Protein AF-A0AA39VHZ2-F1 (afdb_monomer_lite)

Foldseek 3Di:
DDPDPCVVVDFDWDWDQDPPQGIDIAGDDLLDLVSLLVVLVVCCVRPVADDDDDLPWFDPQKDFPPVLQVVQQVVVVHHNDDPPDPVVVGIGHDPVSVVVRCSTRPVSVVSNCVSRVVRD

Organism: Acer saccharum (NCBI:txid4024)

Secondary structure (DSSP, 8-state):
-----GGGTS--EEEEEETTTEEEEEE--TT-HHHHHHHHHHHHHHTSS-S---------SSEE-HHHHHHHHHHHTSS--STT--HHHHEE--HHHHHHHIIIIIIIHHHHHHHHGGG-

Sequence (120 aa):
MEEASTFLETKRYAVVTGANKGSGLKYLDVTNPASVVSLADFIKTQFGKLDILVNNAGIGGSILDSDAFARASEAAGGWPVGEHVNWNELVTQTFEMAEGCLKTNYYGAKGMIEALIPLL

pLDDT: mean 89.08, std 14.24, range [33.44, 98.5]

Structure (mmCIF, N/CA/C/O backbone):
data_AF-A0AA39VHZ2-F1
#
_entry.id   AF-A0AA39VHZ2-F1
#
loop_
_atom_site.group_PDB
_atom_site.id
_atom_site.type_symbol
_atom_site.label_atom_id
_atom_site.label_alt_id
_atom_site.label_comp_id
_atom_site.label_asym_id
_atom_site.label_entity_id
_atom_site.label_seq_id
_atom_site.pdbx_PDB_ins_code
_atom_site.Cartn_x
_atom_site.Cartn_y
_atom_site.Cartn_z
_atom_site.occupancy
_atom_site.B_iso_or_equiv
_atom_site.auth_seq_id
_atom_site.auth_comp_id
_atom_site.auth_asym_id
_atom_site.auth_atom_id
_atom_site.pdbx_P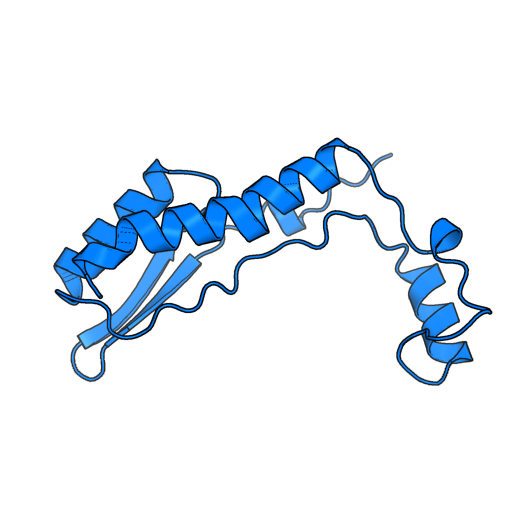DB_model_num
ATOM 1 N N . MET A 1 1 ? 21.860 12.586 -15.493 1.00 33.44 1 MET A N 1
ATOM 2 C CA . MET A 1 1 ? 21.121 13.374 -14.490 1.00 33.44 1 MET A CA 1
ATOM 3 C C . MET A 1 1 ? 19.848 12.592 -14.255 1.00 33.44 1 MET A C 1
ATOM 5 O O . MET A 1 1 ? 19.021 12.531 -15.147 1.00 33.44 1 MET A O 1
ATOM 9 N N . GLU A 1 2 ? 19.823 11.816 -13.177 1.00 44.94 2 GLU A N 1
ATOM 10 C CA . GLU A 1 2 ? 18.723 10.918 -12.825 1.00 44.94 2 GLU A CA 1
ATOM 11 C C . GLU A 1 2 ? 17.605 11.798 -12.259 1.00 44.94 2 GLU A C 1
ATOM 13 O O . GLU A 1 2 ? 17.743 12.343 -11.164 1.00 44.94 2 GLU A O 1
ATOM 18 N N . GLU A 1 3 ? 16.561 12.062 -13.047 1.00 42.59 3 GLU A N 1
ATOM 19 C CA . GLU A 1 3 ? 15.373 12.720 -12.508 1.00 42.59 3 GLU A CA 1
ATOM 20 C C . GLU A 1 3 ? 14.726 11.753 -11.519 1.00 42.59 3 GLU A C 1
ATOM 22 O O . GLU A 1 3 ? 14.098 10.762 -11.895 1.00 42.59 3 GLU A O 1
ATOM 27 N N . ALA A 1 4 ? 14.928 12.024 -10.230 1.00 43.94 4 ALA A N 1
ATOM 28 C CA . ALA A 1 4 ? 14.194 11.361 -9.173 1.00 43.94 4 ALA A CA 1
ATOM 29 C C . ALA A 1 4 ? 12.696 11.551 -9.444 1.00 43.94 4 ALA A C 1
ATOM 31 O O . ALA A 1 4 ? 12.202 12.675 -9.539 1.00 43.94 4 ALA A O 1
ATOM 32 N N . SER A 1 5 ? 11.976 10.441 -9.595 1.00 44.97 5 SER A N 1
ATOM 33 C CA . SER A 1 5 ? 10.536 10.460 -9.814 1.00 44.97 5 SER A CA 1
ATOM 34 C C . SER A 1 5 ? 9.840 11.161 -8.641 1.00 44.97 5 SER A C 1
ATOM 36 O O . SER A 1 5 ? 9.744 10.621 -7.537 1.00 44.97 5 SER A O 1
ATOM 38 N N . THR A 1 6 ? 9.291 12.349 -8.893 1.00 46.75 6 THR A N 1
ATOM 39 C CA . THR A 1 6 ? 8.465 13.116 -7.940 1.00 46.75 6 THR A CA 1
ATOM 40 C C . THR A 1 6 ? 7.167 12.386 -7.560 1.00 46.75 6 THR A C 1
ATOM 42 O O . THR A 1 6 ? 6.465 12.778 -6.626 1.00 46.75 6 THR A O 1
ATOM 45 N N . PHE A 1 7 ? 6.866 11.253 -8.208 1.00 47.47 7 PHE A N 1
ATOM 46 C CA . PHE A 1 7 ? 5.769 10.355 -7.841 1.00 47.47 7 PHE A CA 1
ATOM 47 C C . PHE A 1 7 ? 5.901 9.794 -6.412 1.00 47.47 7 PHE A C 1
ATOM 49 O O . PHE A 1 7 ? 4.894 9.451 -5.786 1.00 47.47 7 PHE A O 1
ATOM 56 N N . LEU A 1 8 ? 7.123 9.716 -5.870 1.00 43.94 8 LEU A N 1
ATOM 57 C CA . LEU A 1 8 ? 7.372 9.286 -4.488 1.00 43.94 8 LEU A CA 1
ATOM 58 C C . LEU A 1 8 ? 7.233 10.417 -3.453 1.00 43.94 8 LEU A C 1
ATOM 60 O O . LEU A 1 8 ? 7.037 10.123 -2.277 1.00 43.94 8 LEU A O 1
ATOM 64 N N . GLU A 1 9 ? 7.257 11.689 -3.864 1.00 51.94 9 GLU A N 1
ATOM 65 C CA . GLU A 1 9 ? 7.086 12.843 -2.958 1.00 51.94 9 GLU A CA 1
ATOM 66 C C . GLU A 1 9 ? 5.613 13.149 -2.643 1.00 51.94 9 GLU A C 1
ATOM 68 O O . GLU A 1 9 ? 5.292 13.948 -1.758 1.00 51.94 9 GLU A O 1
ATOM 73 N N . THR A 1 10 ? 4.686 12.504 -3.350 1.00 59.84 10 THR A N 1
ATOM 74 C CA . THR A 1 10 ? 3.255 12.750 -3.182 1.00 59.84 10 THR A CA 1
ATOM 75 C C . THR A 1 10 ? 2.741 12.023 -1.939 1.00 59.84 10 THR A C 1
ATOM 77 O O . THR A 1 10 ? 2.708 10.793 -1.885 1.00 59.84 10 THR A O 1
ATOM 80 N N . LYS A 1 11 ? 2.298 12.782 -0.928 1.00 75.31 11 LYS A N 1
ATOM 81 C CA . LYS A 1 11 ? 1.648 12.226 0.270 1.00 75.31 11 LYS A CA 1
ATOM 82 C C . LYS A 1 11 ? 0.425 11.401 -0.137 1.00 75.31 11 LYS A C 1
ATOM 84 O O . LYS A 1 11 ? -0.519 11.935 -0.717 1.00 75.31 11 LYS A O 1
ATOM 89 N N . ARG A 1 12 ? 0.429 10.108 0.194 1.00 85.81 12 ARG A N 1
ATOM 90 C CA . ARG A 1 12 ? -0.701 9.201 -0.046 1.00 85.81 12 ARG A CA 1
ATOM 91 C C . ARG A 1 12 ? -1.630 9.189 1.166 1.00 85.81 12 ARG A C 1
ATOM 93 O O . ARG A 1 12 ? -1.189 9.287 2.312 1.00 85.81 12 ARG A O 1
ATOM 100 N N . TYR A 1 13 ? -2.928 9.103 0.900 1.00 91.81 13 TYR A N 1
ATOM 101 C CA . TYR A 1 13 ? -3.970 9.140 1.921 1.00 91.81 13 TYR A CA 1
ATOM 102 C C . TYR A 1 13 ? -4.858 7.906 1.808 1.00 91.81 13 TYR A C 1
ATOM 104 O O . TYR A 1 13 ? -5.244 7.503 0.712 1.00 91.81 13 TYR A O 1
ATOM 112 N N . ALA A 1 14 ? -5.227 7.345 2.953 1.00 94.50 14 ALA A N 1
ATOM 113 C CA . ALA A 1 14 ? -6.370 6.463 3.066 1.00 94.50 14 ALA A CA 1
ATOM 114 C C . ALA A 1 14 ? -7.658 7.290 3.011 1.00 94.50 14 ALA A C 1
ATOM 116 O O . ALA A 1 14 ? -7.793 8.301 3.710 1.00 94.50 14 ALA A O 1
ATOM 117 N N . VAL A 1 15 ? -8.608 6.818 2.208 1.00 95.88 15 VAL A N 1
ATOM 118 C CA . VAL A 1 15 ? -9.989 7.295 2.204 1.00 95.88 15 VAL A CA 1
ATOM 119 C C . VAL A 1 15 ? -10.809 6.320 3.034 1.00 95.88 15 VAL A C 1
ATOM 121 O O . VAL A 1 15 ? -10.848 5.129 2.734 1.00 95.88 15 VAL A O 1
ATOM 124 N N . VAL A 1 16 ? -11.463 6.820 4.077 1.00 95.56 16 VAL A N 1
ATOM 125 C CA . VAL A 1 16 ? -12.351 6.026 4.930 1.00 95.56 16 VAL A CA 1
ATOM 126 C C . VAL A 1 16 ? -13.750 6.597 4.805 1.00 95.56 16 VAL A C 1
ATOM 1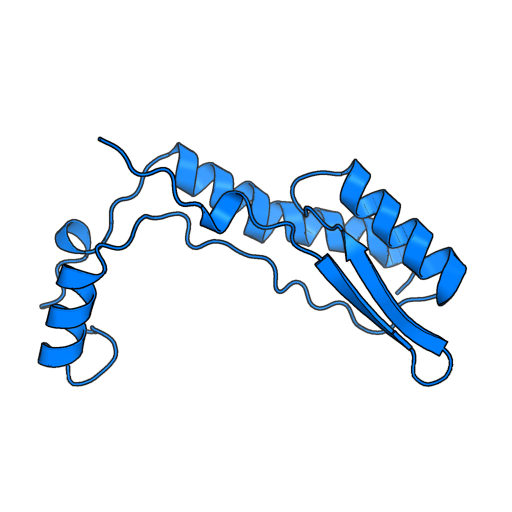28 O O . VAL A 1 16 ? -13.937 7.804 4.924 1.00 95.56 16 VAL A O 1
ATOM 131 N N . THR A 1 17 ? -14.740 5.749 4.556 1.00 94.62 17 THR A N 1
ATOM 132 C CA . THR A 1 17 ? -16.139 6.173 4.446 1.00 94.62 17 THR A CA 1
ATOM 133 C C . THR A 1 17 ? -17.000 5.344 5.385 1.00 94.62 17 THR A C 1
ATOM 135 O O . THR A 1 17 ? -16.715 4.174 5.630 1.00 94.62 17 THR A O 1
ATOM 138 N N . GLY A 1 18 ? -18.043 5.958 5.934 1.00 91.31 18 GLY A N 1
ATOM 139 C CA . GLY A 1 18 ? -19.044 5.287 6.748 1.00 91.31 18 GLY A CA 1
ATOM 140 C C . GLY A 1 18 ? -20.432 5.774 6.366 1.00 91.31 18 GLY A C 1
ATOM 141 O O . GLY A 1 18 ? -20.673 6.980 6.353 1.00 91.31 18 GLY A O 1
ATOM 142 N N . ALA A 1 19 ? -21.351 4.841 6.101 1.00 81.69 19 ALA A N 1
ATOM 143 C CA . ALA A 1 19 ? -22.687 5.115 5.558 1.00 81.69 19 ALA A CA 1
ATOM 144 C C . ALA A 1 19 ? -23.418 6.286 6.246 1.00 81.69 19 ALA A C 1
ATOM 146 O O . ALA A 1 19 ? -23.979 7.140 5.571 1.00 81.69 19 ALA A O 1
ATOM 147 N N . ASN A 1 20 ? -23.333 6.368 7.580 1.00 84.69 20 ASN A N 1
ATOM 148 C CA . ASN A 1 20 ? -23.971 7.418 8.389 1.00 84.69 20 ASN A CA 1
ATOM 149 C C . ASN A 1 20 ? -22.969 8.294 9.162 1.00 84.69 20 ASN A C 1
ATOM 151 O O . ASN A 1 20 ? -23.359 9.049 10.048 1.00 84.69 20 ASN A O 1
ATOM 155 N N . LYS A 1 21 ? -21.669 8.157 8.875 1.00 87.38 21 LYS A N 1
ATOM 156 C CA . LYS A 1 21 ? -20.579 8.868 9.569 1.00 87.38 21 LYS A CA 1
ATOM 157 C C . LYS A 1 21 ? -19.744 9.749 8.633 1.00 87.38 21 LYS A C 1
ATOM 159 O O . LYS A 1 21 ? -18.772 10.354 9.071 1.00 87.38 21 LYS A O 1
ATOM 164 N N . GLY A 1 22 ? -20.133 9.840 7.360 1.00 91.19 22 GLY A N 1
ATOM 165 C CA . GLY A 1 22 ? -19.438 10.637 6.355 1.00 91.19 22 GLY A CA 1
ATOM 166 C C . GLY A 1 22 ? -18.118 10.007 5.912 1.00 91.19 22 GLY A C 1
ATOM 167 O O . GLY A 1 22 ? -17.938 8.790 5.968 1.00 91.19 22 GLY A O 1
ATOM 168 N N . SER A 1 23 ? -17.197 10.844 5.442 1.00 92.31 23 SER A N 1
ATOM 169 C CA . SER A 1 23 ? -15.884 10.438 4.936 1.00 92.31 23 SER A CA 1
ATOM 170 C C . SER A 1 23 ? -14.749 11.090 5.720 1.00 92.31 23 SER A C 1
ATOM 172 O O . SER A 1 23 ? -14.873 12.227 6.170 1.00 92.31 23 SER A O 1
ATOM 174 N N . GLY A 1 24 ? -13.616 10.402 5.812 1.00 93.00 24 GLY A N 1
ATOM 175 C CA . GLY A 1 24 ? -12.385 10.887 6.417 1.00 93.00 24 GLY A CA 1
ATOM 176 C C . GLY A 1 24 ? -11.167 10.608 5.540 1.00 93.00 24 GLY A C 1
ATOM 177 O O . GLY A 1 24 ? -11.108 9.592 4.847 1.00 93.00 24 GLY A O 1
ATOM 178 N N . LEU A 1 25 ? -10.187 11.511 5.594 1.00 94.38 25 LEU A N 1
ATOM 179 C CA . LEU A 1 25 ? -8.885 11.359 4.947 1.00 94.38 25 LEU A CA 1
ATOM 180 C C . LEU A 1 25 ? -7.799 11.249 6.013 1.00 94.38 25 LEU A C 1
ATOM 182 O O . LEU A 1 25 ? -7.734 12.068 6.931 1.00 94.38 25 LEU A O 1
ATOM 186 N N . LYS A 1 26 ? -6.919 10.260 5.873 1.00 94.75 26 LYS A N 1
ATOM 187 C CA . LYS A 1 26 ? -5.807 10.033 6.799 1.00 94.75 26 LYS A CA 1
ATOM 188 C C . LYS A 1 26 ? -4.544 9.745 6.008 1.00 94.75 26 LYS A C 1
ATOM 190 O O . LYS A 1 26 ? -4.570 8.900 5.124 1.00 94.75 26 LYS A O 1
ATOM 195 N N . TYR A 1 27 ? -3.448 10.441 6.309 1.00 93.69 27 TYR A N 1
ATOM 196 C CA . TYR A 1 27 ? -2.151 10.110 5.715 1.00 93.69 27 TYR A CA 1
ATOM 197 C C . TYR A 1 27 ? -1.828 8.636 5.970 1.00 93.69 27 TYR A C 1
ATOM 199 O O . TYR A 1 27 ? -1.966 8.168 7.104 1.00 93.69 27 TYR A O 1
ATOM 207 N N . LEU A 1 28 ? -1.415 7.930 4.921 1.00 96.19 28 LEU A N 1
ATOM 208 C CA . LEU A 1 28 ? -1.064 6.525 5.002 1.00 96.19 28 LEU A CA 1
ATOM 209 C C . LEU A 1 28 ? 0.164 6.234 4.145 1.00 96.19 28 LEU A C 1
ATOM 211 O O . LEU A 1 28 ? 0.125 6.331 2.919 1.00 96.19 28 LEU A O 1
ATOM 215 N N . ASP A 1 29 ? 1.210 5.776 4.816 1.00 96.25 29 ASP A N 1
ATOM 216 C CA . ASP A 1 29 ? 2.319 5.050 4.217 1.00 96.25 29 ASP A CA 1
ATOM 217 C C . ASP A 1 29 ? 2.264 3.596 4.694 1.00 96.25 29 ASP A C 1
ATOM 219 O O . ASP A 1 29 ? 2.504 3.306 5.866 1.00 96.25 29 ASP A O 1
ATOM 223 N N . VAL A 1 30 ? 1.931 2.679 3.783 1.00 97.00 30 VAL A N 1
ATOM 224 C CA . VAL A 1 30 ? 1.804 1.243 4.089 1.00 97.00 30 VAL A CA 1
ATOM 225 C C . VAL A 1 30 ? 3.141 0.589 4.441 1.00 97.00 30 VAL A C 1
ATOM 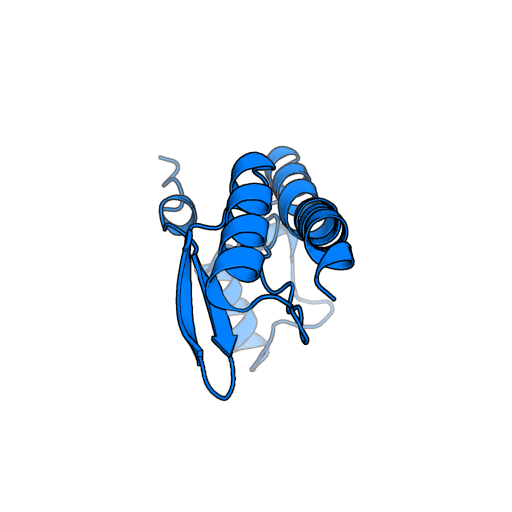227 O O . VAL A 1 30 ? 3.151 -0.483 5.036 1.00 97.00 30 VAL A O 1
ATOM 230 N N . THR A 1 31 ? 4.268 1.226 4.112 1.00 96.31 31 THR A N 1
ATOM 231 C CA . THR A 1 31 ? 5.608 0.743 4.471 1.00 96.31 31 THR A CA 1
ATOM 232 C C . THR A 1 31 ? 6.044 1.201 5.863 1.00 96.31 31 THR A C 1
ATOM 234 O O . THR A 1 31 ? 7.030 0.696 6.397 1.00 96.31 31 THR A O 1
ATOM 237 N N . ASN A 1 32 ? 5.294 2.121 6.482 1.00 96.88 32 ASN A N 1
ATOM 238 C CA . ASN A 1 32 ? 5.573 2.656 7.806 1.00 96.88 32 ASN A CA 1
ATOM 239 C C . ASN A 1 32 ? 4.558 2.126 8.841 1.00 96.88 32 ASN A C 1
ATOM 241 O O . ASN A 1 32 ? 3.418 2.604 8.884 1.00 96.88 32 ASN A O 1
ATOM 245 N N . PRO A 1 33 ? 4.964 1.218 9.751 1.00 96.88 33 PRO A N 1
ATOM 246 C CA . PRO A 1 33 ? 4.065 0.646 10.754 1.00 96.88 33 PRO A CA 1
ATOM 247 C C . PRO A 1 33 ? 3.353 1.687 11.628 1.00 96.88 33 PRO A C 1
ATOM 249 O O . PRO A 1 33 ? 2.176 1.525 11.942 1.00 96.88 33 PRO A O 1
ATOM 252 N N . ALA A 1 34 ? 4.022 2.791 11.982 1.00 97.12 34 ALA A N 1
ATOM 253 C CA . ALA A 1 34 ? 3.410 3.845 12.792 1.00 97.12 34 ALA A CA 1
ATOM 254 C C . ALA A 1 34 ? 2.283 4.566 12.035 1.00 97.12 34 ALA A C 1
ATOM 256 O O . ALA A 1 34 ? 1.270 4.943 12.629 1.00 97.12 34 ALA A O 1
ATOM 257 N N . SER A 1 35 ? 2.425 4.721 10.714 1.00 97.06 35 SER A N 1
ATOM 258 C CA . SER A 1 35 ? 1.368 5.284 9.872 1.00 97.06 35 SER A CA 1
ATOM 259 C C . SER A 1 35 ? 0.141 4.371 9.821 1.00 97.06 35 SER A C 1
ATOM 261 O O . SER A 1 35 ? -0.981 4.871 9.891 1.00 97.06 35 SER A O 1
ATOM 263 N N . VAL A 1 36 ? 0.349 3.054 9.730 1.00 98.06 36 VAL A N 1
ATOM 264 C CA . VAL A 1 36 ? -0.722 2.045 9.709 1.00 98.06 36 VAL A CA 1
ATOM 265 C C . VAL A 1 36 ? -1.475 2.011 11.042 1.00 98.06 36 VAL A C 1
ATOM 267 O O . VAL A 1 36 ? -2.703 2.079 11.057 1.00 98.06 36 VAL A O 1
ATOM 270 N N . VAL A 1 37 ? -0.760 2.001 12.173 1.00 98.00 37 VAL A N 1
ATOM 271 C CA . VAL A 1 37 ? -1.377 2.071 13.512 1.00 98.00 37 VAL A CA 1
ATOM 272 C C . VAL A 1 37 ? -2.201 3.350 13.666 1.00 98.00 37 VAL A C 1
ATOM 274 O O . VAL A 1 37 ? -3.350 3.306 14.099 1.00 98.00 37 VAL A O 1
ATOM 277 N N . SER A 1 38 ? -1.666 4.488 13.214 1.00 98.00 38 SER A N 1
ATOM 278 C CA . SER A 1 38 ? -2.388 5.761 13.273 1.00 98.00 38 SER A CA 1
ATOM 279 C C . SER A 1 38 ? -3.681 5.762 12.444 1.00 98.00 38 SER A C 1
ATOM 281 O O . SER A 1 38 ? -4.624 6.486 12.775 1.00 98.00 38 SER A O 1
ATOM 283 N N . LEU A 1 39 ? -3.746 4.977 11.363 1.00 97.88 39 LEU A N 1
ATOM 284 C CA . LEU A 1 39 ? -4.981 4.761 10.610 1.00 97.88 39 LEU A CA 1
ATOM 285 C C . LEU A 1 39 ? -5.973 3.885 11.384 1.00 97.88 39 LEU A C 1
ATOM 287 O O . LEU A 1 39 ? -7.151 4.232 11.437 1.00 97.88 39 LEU A O 1
ATOM 291 N N . ALA A 1 40 ? -5.520 2.791 11.999 1.00 98.06 40 ALA A N 1
ATOM 292 C CA . ALA A 1 40 ? -6.378 1.931 12.813 1.00 98.06 40 ALA A CA 1
ATOM 293 C C . ALA A 1 40 ? -7.027 2.719 13.966 1.00 98.06 40 ALA A C 1
ATOM 295 O O . ALA A 1 40 ? -8.245 2.661 14.149 1.00 98.06 40 ALA A O 1
ATOM 296 N N . ASP A 1 41 ? -6.249 3.546 14.669 1.00 98.31 41 ASP A N 1
ATOM 297 C CA . ASP A 1 41 ? -6.755 4.427 15.728 1.00 98.31 41 ASP A CA 1
ATOM 298 C C . ASP A 1 41 ? -7.775 5.441 15.200 1.00 98.31 41 ASP A C 1
ATOM 300 O O . ASP A 1 41 ? -8.808 5.689 15.832 1.00 98.31 41 ASP A O 1
ATOM 304 N N . PHE A 1 42 ? -7.517 6.010 14.019 1.00 97.75 42 PHE A N 1
ATOM 305 C CA . PHE A 1 42 ? -8.448 6.920 13.358 1.00 97.75 42 PHE A CA 1
ATOM 306 C C . PHE A 1 42 ? -9.780 6.228 13.038 1.00 97.75 42 PHE A C 1
ATOM 308 O O . PHE A 1 42 ? -10.840 6.757 13.379 1.00 97.75 42 PHE A O 1
ATOM 315 N N . ILE A 1 43 ? -9.737 5.029 12.449 1.00 97.56 43 ILE A N 1
ATOM 316 C CA . ILE A 1 43 ? -10.933 4.247 12.114 1.00 97.56 43 ILE A CA 1
ATOM 317 C C . ILE A 1 43 ? -11.707 3.884 13.381 1.00 97.56 43 ILE A C 1
ATOM 319 O O . ILE A 1 43 ? -12.911 4.129 13.461 1.00 97.56 43 ILE A O 1
ATOM 323 N N . LYS A 1 44 ? -11.019 3.366 14.401 1.00 97.25 44 LYS A N 1
ATOM 324 C CA . LYS A 1 44 ? -11.619 3.004 15.688 1.00 97.25 44 LYS A CA 1
ATOM 325 C C . LYS A 1 44 ? -12.301 4.196 16.358 1.00 97.25 44 LYS A C 1
ATOM 327 O O . LYS A 1 44 ? -13.416 4.064 16.849 1.00 97.25 44 LYS A O 1
ATOM 332 N N . THR A 1 45 ? -11.661 5.362 16.351 1.00 96.62 45 THR A N 1
ATOM 333 C CA . THR A 1 45 ? -12.189 6.559 17.022 1.00 96.62 45 THR A CA 1
ATOM 334 C C . THR A 1 45 ? -13.386 7.150 16.282 1.00 96.62 45 THR A C 1
ATOM 336 O O . THR A 1 45 ? -14.390 7.488 16.901 1.00 96.62 45 THR A O 1
ATOM 339 N N . GLN A 1 46 ? -13.297 7.282 14.957 1.00 95.62 46 GLN A N 1
ATOM 340 C CA . GLN A 1 46 ? -14.330 7.959 14.167 1.00 95.62 46 GLN A CA 1
ATOM 341 C C . GLN A 1 46 ? -15.478 7.010 13.805 1.00 95.62 46 GLN A C 1
ATOM 343 O O . GLN A 1 46 ? -16.660 7.315 13.990 1.00 95.62 46 GLN A O 1
ATOM 348 N N . PHE A 1 47 ? -15.147 5.811 13.329 1.00 96.06 47 PHE A N 1
ATOM 349 C CA . PHE A 1 47 ? -16.102 4.874 12.743 1.00 96.06 47 PHE A CA 1
ATOM 350 C C . PHE A 1 47 ? -16.451 3.719 13.684 1.00 96.06 4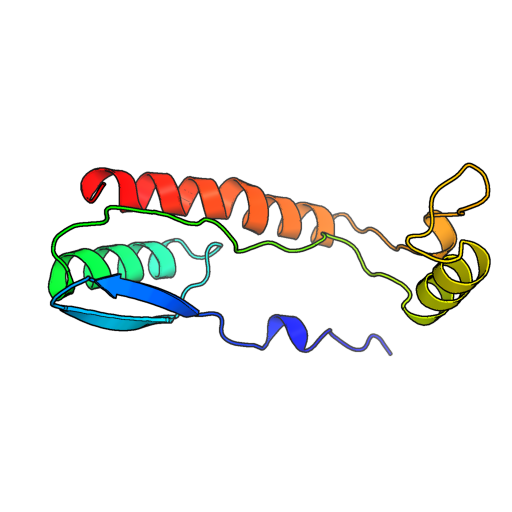7 PHE A C 1
ATOM 352 O O . PHE A 1 47 ? -17.615 3.316 13.716 1.00 96.06 47 PHE A O 1
ATOM 359 N N . GLY A 1 48 ? -15.523 3.284 14.539 1.00 95.75 48 GLY A N 1
ATOM 360 C C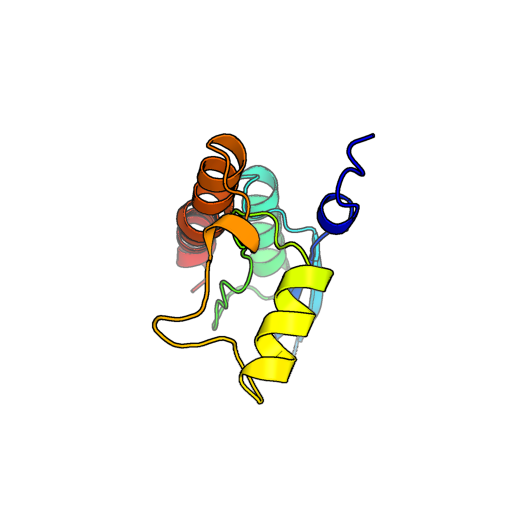A . GLY A 1 48 ? -15.735 2.242 15.555 1.00 95.75 48 GLY A CA 1
ATOM 361 C C . GLY A 1 48 ? -15.483 0.820 15.055 1.00 95.75 48 GLY A C 1
ATOM 362 O O . GLY A 1 48 ? -15.184 -0.055 15.860 1.00 95.75 48 GLY A O 1
ATOM 363 N N . LYS A 1 49 ? -15.562 0.611 13.741 1.00 96.12 49 LYS A N 1
ATOM 364 C CA . LYS A 1 49 ? -15.261 -0.641 13.045 1.00 96.12 49 LYS A CA 1
ATOM 365 C C . LYS A 1 49 ? -14.861 -0.361 11.594 1.00 96.12 49 LYS A C 1
ATOM 367 O O . LYS A 1 49 ? -14.959 0.782 11.138 1.00 96.12 49 LYS A O 1
ATOM 372 N N . LEU A 1 50 ? -14.467 -1.405 10.882 1.00 97.44 50 LEU A N 1
ATOM 373 C CA . LEU A 1 50 ? -14.202 -1.436 9.454 1.00 97.44 50 LEU A CA 1
ATOM 374 C C . LEU A 1 50 ? -15.015 -2.582 8.843 1.00 97.44 50 LEU A C 1
ATOM 376 O O . LEU A 1 50 ? -15.021 -3.668 9.387 1.00 97.44 50 LEU A O 1
ATOM 380 N N . ASP A 1 51 ? -15.700 -2.361 7.726 1.00 97.50 51 ASP A N 1
ATOM 381 C CA . ASP A 1 51 ? -16.446 -3.438 7.046 1.00 97.50 51 ASP A CA 1
ATOM 382 C C . ASP A 1 51 ? -15.721 -3.944 5.793 1.00 97.50 51 ASP A C 1
ATOM 384 O O . ASP A 1 51 ? -15.828 -5.106 5.412 1.00 97.50 51 ASP A O 1
ATOM 388 N N . ILE A 1 52 ? -14.994 -3.050 5.118 1.00 97.44 52 ILE A N 1
ATOM 389 C CA . ILE A 1 52 ? -14.335 -3.318 3.842 1.00 97.44 52 ILE A CA 1
ATOM 390 C C . ILE A 1 52 ? -12.933 -2.722 3.898 1.00 97.44 52 ILE A C 1
ATOM 392 O O . ILE A 1 52 ? -12.766 -1.529 4.151 1.00 97.44 52 ILE A O 1
ATOM 396 N N . LEU A 1 53 ? -11.931 -3.545 3.597 1.00 97.75 53 LEU A N 1
ATOM 397 C CA . LEU A 1 53 ? -10.554 -3.118 3.379 1.00 97.75 53 LEU A CA 1
ATOM 398 C C . LEU A 1 53 ? -10.189 -3.323 1.908 1.00 97.75 53 LEU A C 1
ATOM 400 O O . LEU A 1 53 ? -10.255 -4.439 1.398 1.00 97.75 53 LEU A O 1
ATOM 404 N N . VAL A 1 54 ? -9.751 -2.255 1.242 1.00 97.94 54 VAL A N 1
ATOM 405 C CA . VAL A 1 54 ? -9.221 -2.315 -0.125 1.00 97.94 54 VAL A CA 1
ATOM 406 C C . VAL A 1 54 ? -7.734 -1.966 -0.101 1.00 97.94 54 VAL A C 1
ATOM 408 O O . VAL A 1 54 ? -7.357 -0.801 0.010 1.00 97.94 54 VAL A O 1
ATOM 411 N N . ASN A 1 55 ? -6.873 -2.979 -0.222 1.00 97.31 55 ASN A N 1
ATOM 412 C CA . ASN A 1 55 ? -5.419 -2.808 -0.304 1.00 97.31 55 ASN A CA 1
ATOM 413 C C . ASN A 1 55 ? -4.992 -2.420 -1.732 1.00 97.31 55 ASN A C 1
ATOM 415 O O . ASN A 1 55 ? -4.433 -3.228 -2.462 1.00 97.31 55 ASN A O 1
ATOM 419 N N . ASN A 1 56 ? -5.293 -1.185 -2.142 1.00 96.38 56 ASN A N 1
ATOM 420 C CA . ASN A 1 56 ? -4.979 -0.681 -3.489 1.00 96.38 56 ASN A CA 1
ATOM 421 C C . ASN A 1 56 ? -3.546 -0.128 -3.633 1.00 96.38 56 ASN A C 1
ATOM 423 O O . ASN A 1 56 ? -3.083 0.102 -4.746 1.00 96.38 56 ASN A O 1
ATOM 427 N N . ALA A 1 57 ? -2.848 0.156 -2.528 1.00 95.56 57 ALA A N 1
ATOM 428 C CA . ALA A 1 57 ? -1.515 0.752 -2.589 1.00 95.56 57 ALA A CA 1
ATOM 429 C C . ALA A 1 57 ? -0.501 -0.230 -3.198 1.00 95.56 57 ALA A C 1
ATOM 431 O O . ALA A 1 57 ? -0.304 -1.323 -2.673 1.00 95.56 57 ALA A O 1
ATOM 432 N N . GLY A 1 58 ? 0.172 0.184 -4.273 1.00 95.00 58 GLY A N 1
ATOM 433 C CA . GLY A 1 58 ? 1.205 -0.617 -4.914 1.00 95.00 58 GLY A CA 1
ATOM 434 C C . GLY A 1 58 ? 2.082 0.187 -5.868 1.00 95.00 58 GLY A C 1
ATOM 435 O O . GLY A 1 58 ? 1.702 1.267 -6.325 1.00 95.00 58 GLY A O 1
ATOM 436 N N . ILE A 1 59 ? 3.269 -0.345 -6.148 1.00 93.44 59 ILE A N 1
ATOM 437 C CA . ILE A 1 59 ? 4.231 0.186 -7.118 1.00 93.44 59 ILE A CA 1
ATOM 438 C C . ILE A 1 59 ? 4.698 -0.922 -8.070 1.00 93.44 59 ILE A C 1
ATOM 440 O O . ILE A 1 59 ? 4.678 -2.098 -7.715 1.00 93.44 59 ILE A O 1
ATOM 444 N N . GLY A 1 60 ? 5.131 -0.553 -9.279 1.00 91.00 60 GLY A N 1
ATOM 445 C CA . GLY A 1 60 ? 5.535 -1.515 -10.316 1.00 91.00 60 GLY A CA 1
ATOM 446 C C . GLY A 1 60 ? 6.908 -2.166 -10.108 1.00 91.00 60 GLY A C 1
ATOM 447 O O . GLY A 1 60 ? 7.207 -3.162 -10.758 1.00 91.00 60 GLY A O 1
ATOM 448 N N . GLY A 1 61 ? 7.755 -1.621 -9.225 1.00 93.31 61 GLY A N 1
ATOM 449 C CA . GLY A 1 61 ? 9.097 -2.164 -8.964 1.00 93.31 61 GLY A CA 1
ATOM 450 C C . GLY A 1 61 ? 10.057 -2.092 -10.154 1.00 93.31 61 GLY A C 1
ATOM 451 O O . GLY A 1 61 ? 10.996 -2.878 -10.232 1.00 93.31 61 GLY A O 1
ATOM 452 N N . SER A 1 62 ? 9.805 -1.183 -11.091 1.00 91.69 62 SER A N 1
ATOM 453 C CA . SER A 1 62 ? 10.603 -0.987 -12.296 1.00 91.69 62 SER A CA 1
ATOM 454 C C . SER A 1 62 ? 10.430 0.433 -12.835 1.00 91.69 62 SER A C 1
ATOM 456 O O . SER A 1 62 ? 9.452 1.107 -12.498 1.00 91.69 62 SER A O 1
ATOM 458 N N . ILE A 1 63 ? 11.376 0.881 -13.661 1.00 89.94 63 ILE A N 1
ATOM 459 C CA . ILE A 1 63 ? 11.252 2.107 -14.455 1.00 89.94 63 ILE A CA 1
ATOM 460 C C . ILE A 1 63 ? 10.836 1.709 -15.863 1.00 89.94 63 ILE A C 1
ATOM 462 O O . ILE A 1 63 ? 11.516 0.914 -16.508 1.00 89.94 63 ILE A O 1
ATOM 466 N N . LEU A 1 64 ? 9.734 2.285 -16.329 1.00 90.50 64 LEU A N 1
ATOM 467 C CA . LEU A 1 64 ? 9.276 2.162 -17.704 1.00 90.50 64 LEU A CA 1
ATOM 468 C C . LEU A 1 64 ? 9.869 3.303 -18.535 1.00 90.50 64 LEU A C 1
ATOM 470 O O . LEU A 1 64 ? 9.711 4.469 -18.170 1.00 90.50 64 LEU A O 1
ATOM 474 N N . ASP A 1 65 ? 10.503 2.979 -19.657 1.00 92.00 65 ASP A N 1
ATOM 475 C CA . ASP A 1 65 ? 10.784 3.964 -20.697 1.00 92.00 65 ASP A CA 1
ATOM 476 C C . ASP A 1 65 ? 9.468 4.290 -21.413 1.00 92.00 65 ASP A C 1
ATOM 478 O O . ASP A 1 65 ? 8.959 3.511 -22.223 1.00 92.00 65 ASP A O 1
ATOM 482 N N . SER A 1 66 ? 8.884 5.436 -21.061 1.00 90.38 66 SER A N 1
ATOM 483 C CA . SER A 1 66 ? 7.581 5.873 -21.566 1.00 90.38 66 SER A CA 1
ATOM 484 C C . SER A 1 66 ? 7.550 6.008 -23.088 1.00 90.38 66 SER A C 1
ATOM 486 O O . SER A 1 66 ? 6.546 5.654 -23.706 1.00 90.38 66 SER A O 1
ATOM 488 N N . ASP A 1 67 ? 8.636 6.481 -23.702 1.00 91.06 67 ASP A N 1
ATOM 489 C CA . ASP A 1 67 ? 8.695 6.721 -25.144 1.00 91.06 67 ASP A CA 1
ATOM 490 C C . ASP A 1 67 ? 8.827 5.401 -25.906 1.00 91.06 67 ASP A C 1
ATOM 492 O O . ASP A 1 67 ? 8.164 5.184 -26.924 1.00 91.06 67 ASP A O 1
ATOM 496 N N . ALA A 1 68 ? 9.675 4.494 -25.414 1.00 90.50 68 ALA A N 1
ATOM 497 C CA . ALA A 1 68 ? 9.808 3.159 -25.977 1.00 90.50 68 ALA A CA 1
ATOM 498 C C . ALA A 1 68 ? 8.508 2.361 -25.814 1.00 90.50 68 ALA A C 1
ATOM 500 O O . ALA A 1 68 ? 8.057 1.713 -26.763 1.00 90.50 68 ALA A O 1
ATOM 501 N N . PHE A 1 69 ? 7.854 2.475 -24.657 1.00 90.75 69 PHE A N 1
ATOM 502 C CA . PHE A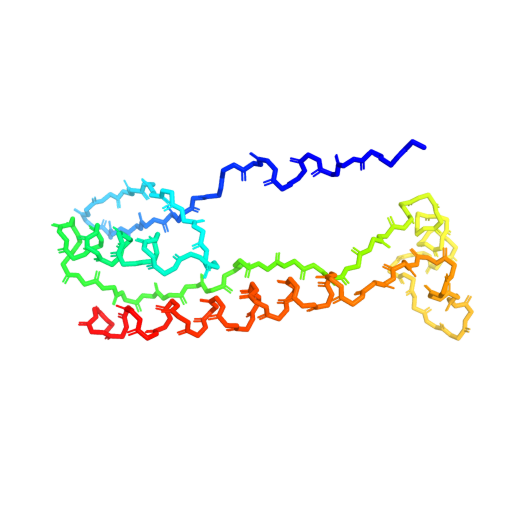 1 69 ? 6.576 1.822 -24.399 1.00 90.75 69 PHE A CA 1
ATOM 503 C C . PHE A 1 69 ? 5.447 2.373 -25.273 1.00 90.75 69 PHE A C 1
ATOM 505 O O . PHE A 1 69 ? 4.654 1.591 -25.800 1.00 90.75 69 PHE A O 1
ATOM 512 N N . ALA A 1 70 ? 5.385 3.691 -25.481 1.00 91.19 70 ALA A N 1
ATOM 513 C CA . ALA A 1 70 ? 4.406 4.312 -26.369 1.00 91.19 70 ALA A CA 1
ATOM 514 C C . ALA A 1 70 ? 4.552 3.794 -27.808 1.00 91.19 70 ALA A C 1
ATOM 516 O O . ALA A 1 70 ? 3.575 3.319 -28.384 1.00 91.19 70 ALA A O 1
ATOM 517 N N . ARG A 1 71 ? 5.781 3.764 -28.348 1.00 90.50 71 ARG A N 1
ATOM 518 C CA . ARG A 1 71 ? 6.054 3.206 -29.686 1.00 90.50 71 ARG A CA 1
ATOM 519 C C . ARG A 1 71 ? 5.648 1.736 -29.796 1.00 90.50 71 ARG A C 1
ATOM 521 O O . ARG A 1 71 ? 5.039 1.336 -30.786 1.00 90.50 71 ARG A O 1
ATOM 528 N N . ALA A 1 72 ? 5.970 0.933 -28.782 1.00 89.06 72 ALA A N 1
ATOM 529 C CA . ALA A 1 72 ? 5.594 -0.478 -28.751 1.00 89.06 72 ALA A CA 1
ATOM 530 C C . ALA A 1 72 ? 4.068 -0.664 -28.701 1.00 89.06 72 ALA A C 1
ATOM 532 O O . ALA A 1 72 ? 3.531 -1.547 -29.368 1.00 89.06 72 ALA A O 1
ATOM 533 N N . SER A 1 73 ? 3.368 0.188 -27.950 1.00 91.31 73 SER A N 1
ATOM 534 C CA . SER A 1 73 ? 1.907 0.159 -27.828 1.00 91.31 73 SER A CA 1
ATOM 535 C C . SER A 1 73 ? 1.216 0.543 -29.140 1.00 91.31 73 SER A C 1
ATOM 537 O O . SER A 1 73 ? 0.275 -0.123 -29.570 1.00 91.31 73 SER A O 1
ATOM 539 N N . GLU A 1 74 ? 1.708 1.586 -29.814 1.00 91.06 74 GLU A N 1
ATOM 540 C CA . GLU A 1 74 ? 1.217 2.005 -31.132 1.00 91.06 74 GLU A CA 1
ATOM 541 C C . GLU A 1 74 ? 1.402 0.900 -32.176 1.00 91.06 74 GLU A C 1
ATOM 543 O O . GLU A 1 74 ? 0.456 0.560 -32.886 1.00 91.06 74 GLU A O 1
ATOM 548 N N . ALA A 1 75 ? 2.588 0.285 -32.225 1.00 88.06 75 ALA A N 1
ATOM 549 C CA . ALA A 1 75 ? 2.875 -0.818 -33.141 1.00 88.06 75 ALA A CA 1
ATOM 550 C C . ALA A 1 75 ? 1.994 -2.053 -32.880 1.00 88.06 75 ALA A C 1
ATOM 552 O O . ALA A 1 75 ? 1.624 -2.756 -33.819 1.00 88.06 75 ALA A O 1
ATOM 553 N N . ALA A 1 76 ? 1.639 -2.306 -31.617 1.00 88.12 76 ALA A N 1
ATOM 554 C CA . ALA A 1 76 ? 0.762 -3.404 -31.219 1.00 88.12 76 ALA A CA 1
ATOM 555 C C . ALA A 1 76 ? -0.740 -3.087 -31.368 1.00 88.12 76 ALA A C 1
ATOM 557 O O . ALA A 1 76 ? -1.567 -3.988 -31.229 1.00 88.12 76 ALA A O 1
ATOM 558 N N . GLY A 1 77 ? -1.116 -1.826 -31.621 1.00 89.00 77 GLY A N 1
ATOM 559 C CA . GLY A 1 77 ? -2.516 -1.388 -31.635 1.00 89.00 77 GLY A CA 1
ATOM 560 C C . GLY A 1 77 ? -3.207 -1.486 -30.267 1.00 89.00 77 GLY A C 1
ATOM 561 O O . GLY A 1 77 ? -4.425 -1.654 -30.204 1.00 89.00 77 GLY A O 1
ATOM 562 N N . GLY A 1 78 ? -2.446 -1.425 -29.170 1.00 88.38 78 GLY A N 1
ATOM 563 C CA . GLY A 1 78 ? -2.950 -1.653 -27.817 1.00 88.38 78 GLY A CA 1
ATOM 564 C C . GLY A 1 78 ? -1.831 -1.907 -26.811 1.00 88.38 78 GLY A C 1
ATOM 565 O O . GLY A 1 78 ? -0.731 -1.384 -26.952 1.00 88.38 78 GLY A O 1
ATOM 566 N N . TRP A 1 79 ? -2.104 -2.707 -25.778 1.00 87.31 79 TRP A N 1
ATOM 567 C CA . TRP A 1 79 ? -1.051 -3.110 -24.844 1.00 87.31 79 TRP A CA 1
ATOM 568 C C . TRP A 1 79 ? 0.012 -3.925 -25.593 1.00 87.31 79 TRP A C 1
ATOM 570 O O . TRP A 1 79 ? -0.365 -4.876 -26.284 1.00 87.31 79 TRP A O 1
ATOM 580 N N . PRO A 1 80 ? 1.310 -3.598 -25.468 1.00 85.25 80 PRO A N 1
ATOM 581 C CA . PRO A 1 80 ? 2.353 -4.320 -26.175 1.00 85.25 80 PRO A CA 1
ATOM 582 C C . PRO A 1 80 ? 2.413 -5.752 -25.636 1.00 85.25 80 PRO A C 1
ATOM 584 O O . PRO A 1 80 ? 2.870 -6.011 -24.522 1.00 85.25 80 PRO A O 1
ATOM 587 N N . VAL A 1 81 ? 1.904 -6.689 -26.435 1.00 80.94 81 VAL A N 1
ATOM 588 C CA . VAL A 1 81 ? 1.886 -8.130 -26.165 1.00 80.94 81 VAL A CA 1
ATOM 589 C C . VAL A 1 81 ? 2.462 -8.886 -27.360 1.00 80.94 81 VAL A C 1
ATOM 591 O O . VAL A 1 81 ? 2.236 -8.507 -28.506 1.00 80.94 81 VAL A O 1
ATOM 594 N N . GLY A 1 82 ? 3.182 -9.978 -27.099 1.00 75.88 82 GLY A N 1
ATOM 595 C CA . GLY A 1 82 ? 3.704 -10.883 -28.130 1.00 75.88 82 GLY A CA 1
ATOM 596 C C . GLY A 1 82 ? 5.228 -11.016 -28.140 1.00 75.88 82 GLY A C 1
ATOM 597 O O . GLY A 1 82 ? 5.938 -10.286 -27.451 1.00 75.88 82 GLY A O 1
ATOM 598 N N . GLU A 1 83 ? 5.726 -11.966 -28.939 1.00 71.06 83 GLU A N 1
ATOM 599 C CA . GLU A 1 83 ? 7.155 -12.328 -29.030 1.00 71.06 83 GLU A CA 1
ATOM 600 C C . GLU A 1 83 ? 8.066 -11.183 -29.500 1.00 71.06 83 GLU A C 1
ATOM 602 O O . GLU A 1 83 ? 9.271 -11.227 -29.273 1.00 71.06 83 GLU A O 1
ATOM 607 N N . HIS A 1 84 ? 7.511 -10.145 -30.130 1.00 69.75 84 HIS A N 1
ATOM 608 C CA . HIS A 1 84 ? 8.282 -9.012 -30.652 1.00 69.75 84 HIS A CA 1
ATOM 609 C C . HIS A 1 84 ? 8.483 -7.870 -29.643 1.00 69.75 84 HIS A C 1
ATOM 611 O O . HIS A 1 84 ? 9.136 -6.880 -29.968 1.00 69.75 84 HIS A O 1
ATOM 617 N N . VAL A 1 85 ? 7.946 -7.984 -28.425 1.00 83.25 85 VAL A N 1
ATOM 618 C CA . VAL A 1 85 ? 8.121 -6.968 -27.379 1.00 83.25 85 VAL A CA 1
ATOM 619 C C . VAL A 1 85 ? 9.424 -7.231 -26.627 1.00 83.25 85 VAL A C 1
ATOM 621 O O . VAL A 1 85 ? 9.509 -8.151 -25.812 1.00 83.25 85 VAL A O 1
ATOM 624 N N . ASN A 1 86 ? 10.444 -6.407 -26.871 1.00 86.38 86 ASN A N 1
ATOM 625 C CA . ASN A 1 86 ? 11.690 -6.483 -26.114 1.00 86.38 86 ASN A CA 1
ATOM 626 C C . ASN A 1 86 ? 11.568 -5.742 -24.773 1.00 86.38 86 ASN A C 1
ATOM 628 O O . ASN A 1 86 ? 11.885 -4.561 -24.660 1.00 86.38 86 ASN A O 1
ATOM 632 N N . TRP A 1 87 ? 11.137 -6.451 -23.729 1.00 86.75 87 TRP A N 1
ATOM 633 C CA . TRP A 1 87 ? 10.968 -5.877 -22.388 1.00 86.75 87 TRP A CA 1
ATOM 634 C C . TRP A 1 87 ? 12.255 -5.317 -21.772 1.00 86.75 87 TRP A C 1
ATOM 636 O O . TRP A 1 87 ? 12.168 -4.399 -20.963 1.00 86.75 87 TRP A O 1
ATOM 646 N N . ASN A 1 88 ? 13.432 -5.801 -22.183 1.00 86.50 88 ASN A N 1
ATOM 647 C CA . ASN A 1 88 ? 14.712 -5.281 -21.691 1.00 86.50 88 ASN A CA 1
ATOM 648 C C . ASN A 1 88 ? 15.017 -3.869 -22.216 1.00 86.50 88 ASN A C 1
ATOM 650 O O . ASN A 1 88 ? 15.784 -3.143 -21.595 1.00 86.50 88 ASN A O 1
ATOM 654 N N . GLU A 1 89 ? 14.435 -3.484 -23.355 1.00 85.62 89 GLU A N 1
ATOM 655 C CA . GLU A 1 89 ? 14.535 -2.123 -23.899 1.00 85.62 89 GLU A CA 1
ATOM 656 C C . GLU A 1 89 ? 13.446 -1.198 -23.343 1.00 85.62 89 GLU A C 1
ATOM 658 O O . GLU A 1 89 ? 13.593 0.019 -23.376 1.00 85.62 89 GLU A O 1
ATOM 663 N N . LEU A 1 90 ? 12.351 -1.769 -22.836 1.00 88.31 90 LEU A N 1
ATOM 664 C CA . LEU A 1 90 ? 11.198 -1.021 -22.333 1.00 88.31 90 LEU A CA 1
ATOM 665 C C . LEU A 1 90 ? 11.270 -0.755 -20.833 1.00 88.31 90 LEU A C 1
ATOM 667 O O . LEU A 1 90 ? 10.690 0.216 -20.353 1.00 88.31 90 LEU A O 1
ATOM 671 N N . VAL A 1 91 ? 11.913 -1.643 -20.076 1.00 90.94 91 VAL A N 1
ATOM 672 C CA . VAL A 1 91 ? 11.824 -1.660 -18.619 1.00 90.94 91 VAL A CA 1
ATOM 673 C C . VAL A 1 91 ? 13.200 -1.866 -18.006 1.00 90.94 91 VAL A C 1
ATOM 675 O O . VAL A 1 91 ? 13.899 -2.827 -18.310 1.00 90.94 91 VAL A O 1
ATOM 678 N N . THR A 1 92 ? 13.560 -0.994 -17.068 1.00 92.94 92 THR A N 1
ATOM 679 C CA . THR A 1 92 ? 14.725 -1.175 -16.198 1.00 92.94 92 THR A CA 1
ATOM 680 C C . THR A 1 92 ? 14.281 -1.675 -14.830 1.00 92.94 92 THR A C 1
ATOM 682 O O . THR A 1 92 ? 13.361 -1.132 -14.216 1.00 92.94 92 THR A O 1
ATOM 685 N N . GLN A 1 93 ? 14.955 -2.709 -14.336 1.00 91.06 93 GLN A N 1
ATOM 686 C CA . GLN A 1 93 ? 14.722 -3.288 -13.017 1.00 91.06 93 GLN A CA 1
ATOM 687 C C . GLN A 1 93 ? 16.007 -3.221 -12.199 1.00 91.06 93 GLN A C 1
ATOM 689 O O . GLN A 1 93 ? 17.075 -3.596 -12.682 1.00 91.06 93 GLN A O 1
ATOM 694 N N . THR A 1 94 ? 15.897 -2.779 -10.949 1.00 93.12 94 THR A N 1
ATOM 695 C CA . THR A 1 94 ? 16.994 -2.842 -9.977 1.00 93.12 94 THR A CA 1
ATOM 696 C C . THR A 1 94 ? 16.557 -3.617 -8.743 1.00 93.12 94 THR A C 1
ATOM 698 O O . THR A 1 94 ? 15.361 -3.796 -8.484 1.00 93.12 94 THR A O 1
ATOM 701 N N . PHE A 1 95 ? 17.531 -4.082 -7.964 1.00 94.06 95 PHE A N 1
ATOM 702 C CA . PHE A 1 95 ? 17.257 -4.788 -6.718 1.00 94.06 95 PHE A CA 1
ATOM 703 C C . PHE A 1 95 ? 16.487 -3.904 -5.726 1.00 94.06 95 PHE A C 1
ATOM 705 O O . PHE A 1 95 ? 15.526 -4.357 -5.111 1.00 94.06 95 PHE A O 1
ATOM 712 N N . GLU A 1 96 ? 16.847 -2.625 -5.625 1.00 93.94 96 GLU A N 1
ATOM 713 C CA . GLU A 1 96 ? 16.213 -1.644 -4.741 1.00 93.94 96 GLU A CA 1
ATOM 714 C C . GLU A 1 96 ? 14.735 -1.441 -5.098 1.00 93.94 96 GLU A C 1
ATOM 716 O O . GLU A 1 96 ? 13.881 -1.359 -4.213 1.00 93.94 96 GLU A O 1
ATOM 721 N N . MET A 1 97 ? 14.401 -1.414 -6.392 1.00 92.62 97 MET A N 1
ATOM 722 C CA . MET A 1 97 ? 13.011 -1.297 -6.841 1.00 92.62 97 MET A CA 1
ATOM 723 C C . MET A 1 97 ? 12.208 -2.564 -6.564 1.00 92.62 97 MET A C 1
ATOM 725 O O . MET A 1 97 ? 11.055 -2.474 -6.134 1.00 92.62 97 MET A O 1
ATOM 729 N N . ALA A 1 98 ? 12.810 -3.737 -6.773 1.00 94.31 98 ALA A N 1
ATOM 730 C CA . ALA A 1 98 ? 12.187 -5.009 -6.432 1.00 94.31 98 ALA A CA 1
ATOM 731 C C . ALA A 1 98 ? 11.921 -5.105 -4.919 1.00 94.31 98 ALA A C 1
ATOM 733 O O . ALA A 1 98 ? 10.828 -5.489 -4.497 1.00 94.31 98 ALA A O 1
ATOM 734 N N . GLU A 1 99 ? 12.880 -4.681 -4.094 1.00 95.56 99 GLU A N 1
ATOM 735 C CA . GLU A 1 99 ? 12.726 -4.632 -2.643 1.00 95.56 99 GLU A CA 1
ATOM 736 C C . GLU A 1 99 ? 11.619 -3.650 -2.228 1.00 95.56 99 GLU A C 1
ATOM 738 O O . GLU A 1 99 ? 10.743 -4.000 -1.434 1.00 95.56 99 GLU A O 1
ATOM 743 N N . GLY A 1 100 ? 11.601 -2.442 -2.802 1.00 94.81 100 GLY A N 1
ATOM 744 C CA . GLY A 1 100 ? 10.548 -1.452 -2.568 1.00 94.81 100 GLY A CA 1
ATOM 745 C C . GLY A 1 100 ? 9.158 -1.956 -2.969 1.00 94.81 100 GLY A C 1
ATOM 746 O O . GLY A 1 100 ? 8.178 -1.724 -2.254 1.00 94.81 100 GLY A O 1
ATOM 747 N N . CYS A 1 101 ? 9.073 -2.694 -4.079 1.00 96.25 101 CYS A N 1
ATOM 748 C CA . CYS A 1 101 ? 7.847 -3.331 -4.551 1.00 96.25 101 CYS A CA 1
ATOM 749 C C . CYS A 1 101 ? 7.341 -4.375 -3.553 1.00 96.25 101 CYS A C 1
ATOM 751 O O . CYS A 1 101 ? 6.182 -4.322 -3.149 1.00 96.25 101 CYS A O 1
ATOM 753 N N . LEU A 1 102 ? 8.211 -5.265 -3.064 1.00 98.06 102 LEU A N 1
ATOM 754 C CA . LEU A 1 102 ? 7.840 -6.255 -2.048 1.00 98.06 102 LEU A CA 1
ATOM 755 C C . LEU A 1 102 ? 7.425 -5.601 -0.725 1.00 98.06 102 LEU A C 1
ATOM 757 O O . LEU A 1 102 ? 6.415 -5.992 -0.132 1.00 98.06 102 LEU A O 1
ATOM 761 N N . LYS A 1 103 ? 8.174 -4.587 -0.273 1.00 97.88 103 LYS A N 1
ATOM 762 C CA . LYS A 1 103 ? 7.860 -3.818 0.940 1.00 97.88 103 LYS A CA 1
ATOM 763 C C . LYS A 1 103 ? 6.482 -3.161 0.847 1.00 97.88 103 LYS A C 1
ATOM 765 O O . LYS A 1 103 ? 5.725 -3.218 1.809 1.00 97.88 103 LYS A O 1
ATOM 770 N N . THR A 1 104 ? 6.134 -2.594 -0.306 1.00 96.56 104 THR A N 1
ATOM 771 C CA . THR A 1 104 ? 4.860 -1.884 -0.503 1.00 96.56 104 THR A CA 1
ATOM 772 C C . THR A 1 104 ? 3.700 -2.841 -0.768 1.00 96.56 104 THR A C 1
ATOM 774 O O . THR A 1 104 ? 2.717 -2.841 -0.030 1.00 96.56 104 THR A O 1
ATOM 777 N N . ASN A 1 105 ? 3.813 -3.670 -1.805 1.00 97.88 105 ASN A N 1
ATOM 778 C CA . ASN A 1 105 ? 2.688 -4.412 -2.373 1.00 97.88 105 ASN A CA 1
ATOM 779 C C . ASN A 1 105 ? 2.325 -5.634 -1.526 1.00 97.88 105 ASN A C 1
ATOM 781 O O . ASN A 1 105 ? 1.151 -5.975 -1.412 1.00 97.88 105 ASN A O 1
ATOM 785 N N . TYR A 1 106 ? 3.324 -6.301 -0.937 1.00 98.50 106 TYR A N 1
ATOM 786 C CA . TYR A 1 106 ? 3.104 -7.501 -0.132 1.00 98.50 106 TYR A CA 1
ATOM 787 C C . TYR A 1 106 ? 3.132 -7.191 1.363 1.00 98.50 106 TYR A C 1
ATOM 789 O O . TYR A 1 106 ? 2.119 -7.345 2.046 1.00 98.50 106 TYR A O 1
ATOM 797 N N . TYR A 1 107 ? 4.268 -6.721 1.887 1.00 98.50 107 TYR A N 1
ATOM 798 C CA . TYR A 1 107 ? 4.407 -6.496 3.329 1.00 98.50 107 TYR A CA 1
ATOM 799 C C . TYR A 1 107 ? 3.554 -5.328 3.828 1.00 98.50 107 TYR A C 1
ATOM 801 O O . TYR A 1 107 ? 3.004 -5.419 4.924 1.00 98.50 107 TYR A O 1
ATOM 809 N N . GLY A 1 108 ? 3.367 -4.284 3.018 1.00 98.12 108 GLY A N 1
ATOM 810 C CA . GLY A 1 108 ? 2.456 -3.189 3.336 1.00 98.12 108 GLY A CA 1
ATOM 811 C C . GLY A 1 108 ? 1.002 -3.651 3.426 1.00 98.12 108 GLY A C 1
ATOM 812 O O . GLY A 1 108 ? 0.332 -3.385 4.422 1.00 98.12 108 GLY A O 1
ATOM 813 N N . ALA A 1 109 ? 0.526 -4.427 2.446 1.00 98.38 109 ALA A N 1
ATOM 814 C CA . ALA A 1 109 ? -0.813 -5.021 2.489 1.00 98.38 109 ALA A CA 1
ATOM 815 C C . ALA A 1 109 ? -0.984 -5.985 3.678 1.00 98.38 109 ALA A C 1
ATOM 817 O O . ALA A 1 109 ? -2.002 -5.944 4.369 1.00 98.38 109 ALA A O 1
ATOM 818 N N . LYS A 1 110 ? 0.029 -6.812 3.968 1.00 98.44 110 LYS A N 1
ATOM 819 C CA . LYS A 1 110 ? 0.045 -7.686 5.148 1.00 98.44 110 LYS A CA 1
ATOM 820 C C . LYS A 1 110 ? -0.080 -6.880 6.444 1.00 98.44 110 LYS A C 1
ATOM 822 O O . LYS A 1 110 ? -0.945 -7.188 7.258 1.00 98.44 110 LYS A O 1
ATOM 827 N N . GLY A 1 111 ? 0.736 -5.839 6.621 1.00 98.25 111 GLY A N 1
ATOM 828 C CA . GLY A 1 111 ? 0.705 -4.989 7.814 1.00 98.25 111 GLY A CA 1
ATOM 829 C C . GLY A 1 111 ? -0.632 -4.265 7.991 1.00 98.25 111 GLY A C 1
ATOM 830 O O . GLY A 1 111 ? -1.140 -4.177 9.106 1.00 98.25 111 GLY A O 1
ATOM 831 N N . MET A 1 112 ? -1.243 -3.814 6.890 1.00 98.19 112 MET A N 1
ATOM 832 C CA . MET A 1 112 ? -2.595 -3.246 6.886 1.00 98.19 112 MET A CA 1
ATOM 833 C C . MET A 1 112 ? -3.638 -4.246 7.390 1.00 98.19 112 MET A C 1
ATOM 835 O O . MET A 1 112 ? -4.445 -3.904 8.250 1.00 98.19 112 MET A O 1
ATOM 839 N N . ILE A 1 113 ? -3.610 -5.483 6.887 1.00 98.19 113 ILE A N 1
ATOM 840 C CA . ILE A 1 113 ? -4.527 -6.545 7.319 1.00 98.19 113 ILE A CA 1
ATOM 841 C C . ILE A 1 113 ? -4.328 -6.845 8.806 1.00 98.19 113 ILE A C 1
ATOM 843 O O . ILE A 1 113 ? -5.292 -6.826 9.563 1.00 98.19 113 ILE A O 1
ATOM 847 N N . GLU A 1 114 ? -3.090 -7.066 9.247 1.00 98.25 114 GLU A N 1
ATOM 848 C CA . GLU A 1 114 ? -2.791 -7.398 10.645 1.00 98.25 114 GLU A CA 1
ATOM 849 C C . GLU A 1 114 ? -3.255 -6.306 11.617 1.00 98.25 114 GLU A C 1
ATOM 851 O O . GLU A 1 114 ? -3.838 -6.612 12.657 1.00 98.25 114 GLU A O 1
ATOM 856 N N . ALA A 1 115 ? -3.054 -5.033 11.269 1.00 98.19 115 ALA A N 1
ATOM 857 C CA . ALA A 1 115 ? -3.462 -3.911 12.109 1.00 98.19 115 ALA A CA 1
ATOM 858 C C . ALA A 1 115 ? -4.981 -3.673 12.128 1.00 98.19 115 ALA A C 1
ATOM 860 O O . ALA A 1 115 ? -5.503 -3.144 13.111 1.00 98.19 115 ALA A O 1
ATOM 861 N N . LEU A 1 116 ? -5.690 -4.024 11.050 1.00 98.00 116 LEU A N 1
ATOM 862 C CA . LEU A 1 116 ? -7.112 -3.712 10.879 1.00 98.00 116 LEU A CA 1
ATOM 863 C C . LEU A 1 116 ? -8.045 -4.902 11.126 1.00 98.00 116 LEU A C 1
ATOM 865 O O . LEU A 1 116 ? -9.230 -4.668 11.341 1.00 98.00 116 LEU A O 1
ATOM 869 N N . ILE A 1 117 ? -7.539 -6.141 11.180 1.00 97.81 117 ILE A N 1
ATOM 870 C CA . ILE A 1 117 ? -8.312 -7.339 11.560 1.00 97.81 117 ILE A CA 1
ATOM 871 C C . ILE A 1 117 ? -9.141 -7.136 12.836 1.00 97.81 117 ILE A C 1
ATOM 873 O O . ILE A 1 117 ? -10.303 -7.517 12.822 1.00 97.81 117 ILE A O 1
ATOM 877 N N . PRO A 1 118 ? -8.635 -6.515 13.921 1.00 98.12 118 PRO A N 1
ATOM 878 C CA . PRO A 1 118 ? -9.442 -6.316 15.129 1.00 98.12 118 PRO A CA 1
ATOM 879 C C . PRO A 1 118 ? -10.639 -5.368 14.951 1.00 98.12 118 PRO A C 1
ATOM 881 O O . PRO A 1 118 ? -11.452 -5.241 15.866 1.00 98.12 118 PRO A O 1
ATOM 884 N N . LEU A 1 119 ? -10.700 -4.640 13.833 1.00 97.06 119 LEU A N 1
ATOM 885 C CA . LEU A 1 119 ? -11.780 -3.721 13.487 1.00 97.06 119 LEU A CA 1
ATOM 886 C C . LEU A 1 119 ? -12.719 -4.291 12.413 1.00 97.06 119 LEU A C 1
ATOM 888 O O . LEU A 1 119 ? -13.786 -3.704 12.243 1.00 97.06 119 LEU A O 1
ATOM 892 N N . LEU A 1 120 ? -12.319 -5.360 11.709 1.00 93.00 120 LEU A N 1
ATOM 893 C CA . LEU A 1 120 ? -13.098 -6.086 10.693 1.00 93.00 120 LEU A CA 1
ATOM 894 C C . LEU A 1 120 ? -14.060 -7.088 11.346 1.00 93.00 120 LEU A C 1
ATOM 896 O O . LEU A 1 120 ? -15.219 -7.168 10.882 1.00 93.00 120 LEU A O 1
#

Radius of gyration: 18.62 Å; chains: 1; bounding box: 45×26×50 Å

InterPro domains:
  IPR002347 Short-chain dehydrogenase/reductase SDR [PF13561] (25-66)
  IPR002347 Short-chain dehydrogenase/reductase SDR [PR00081] (13-30)
  IPR002347 Short-chain dehydrogenase/reductase SDR [PR00081] (48-59)
  IPR002347 Short-chain dehydrogenase/reductase SDR [PR00081] (106-120)
  IPR036291 NAD(P)-binding domain superfamily [SSF51735] (9-119)